Protein AF-A0A8T6ER87-F1 (afdb_monomer_lite)

Foldseek 3Di:
DVFVVCQVVLHEAEDQPCVVVVVVLVVCVVVVHDTHAYEYEPCVQLVVPVPDPVSVVQVVVQVVVVVVVPDDGDHYHYTHGDD

Secondary structure (DSSP, 8-state):
-HHHHHHHTTPPEEES-HHHHHHHHHHHHHTT-----EEEE-HHHHHTT-SSTHHHHHHHHHHHHHHHHT----SEEEE----

pLDDT: mean 82.22, std 12.87, range [46.97, 94.0]

Structure (mmCIF, N/CA/C/O backbone):
data_AF-A0A8T6ER87-F1
#
_entry.id   AF-A0A8T6ER87-F1
#
loop_
_atom_site.group_PDB
_atom_site.id
_atom_site.type_symbol
_atom_site.label_atom_id
_atom_site.label_alt_id
_atom_site.label_comp_id
_atom_site.label_asym_id
_atom_site.label_entity_id
_atom_site.label_seq_id
_atom_site.pdbx_PDB_ins_code
_atom_site.Cartn_x
_atom_site.Cartn_y
_atom_site.Cartn_z
_atom_site.occupancy
_atom_site.B_iso_or_equiv
_atom_site.auth_seq_id
_atom_site.auth_comp_id
_atom_site.auth_asym_id
_atom_site.auth_atom_id
_atom_site.pdbx_PDB_model_num
ATOM 1 N N . MET A 1 1 ? -16.974 -2.066 -3.632 1.00 79.88 1 MET A 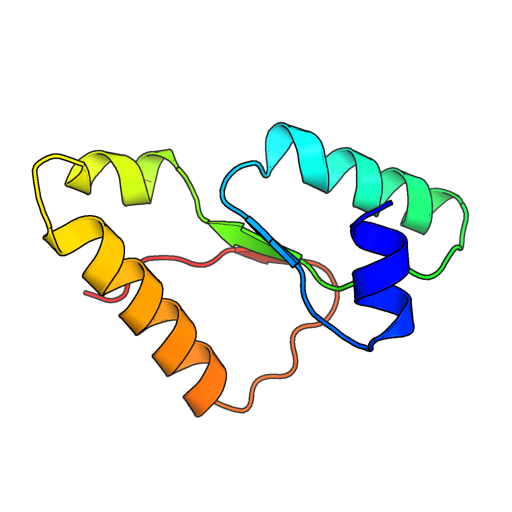N 1
ATOM 2 C CA . MET A 1 1 ? -15.800 -1.279 -4.076 1.00 79.88 1 MET A CA 1
ATOM 3 C C . MET A 1 1 ? -14.555 -1.906 -3.473 1.00 79.88 1 MET A C 1
ATOM 5 O O . MET A 1 1 ? -14.630 -2.308 -2.318 1.00 79.88 1 MET A O 1
ATOM 9 N N . ILE A 1 2 ? -13.453 -2.017 -4.222 1.00 86.75 2 ILE A N 1
ATOM 10 C CA . ILE A 1 2 ? -12.252 -2.752 -3.780 1.00 86.75 2 ILE A CA 1
ATOM 11 C C . ILE A 1 2 ? -11.654 -2.197 -2.479 1.00 86.75 2 ILE A C 1
ATOM 13 O O . ILE A 1 2 ? -11.316 -2.974 -1.597 1.00 86.75 2 ILE A O 1
ATOM 17 N N . LEU A 1 3 ? -11.649 -0.870 -2.304 1.00 89.12 3 LEU A N 1
ATOM 18 C CA . LEU A 1 3 ? -11.124 -0.235 -1.090 1.00 89.12 3 LEU A CA 1
ATOM 19 C C . LEU A 1 3 ? -11.938 -0.584 0.156 1.00 89.12 3 LEU A C 1
ATOM 21 O O . LEU A 1 3 ? -11.374 -0.860 1.204 1.00 89.12 3 LEU A O 1
ATOM 25 N N . ALA A 1 4 ? -13.267 -0.622 0.029 1.00 88.69 4 ALA A N 1
ATOM 26 C CA . ALA A 1 4 ? -14.145 -0.984 1.137 1.00 88.69 4 ALA A CA 1
ATOM 27 C C . ALA A 1 4 ? -13.979 -2.458 1.539 1.00 88.69 4 ALA A C 1
ATOM 29 O O . ALA A 1 4 ? -14.020 -2.772 2.722 1.00 88.69 4 ALA A O 1
ATOM 30 N N . ALA A 1 5 ? -13.770 -3.351 0.564 1.00 91.50 5 ALA A N 1
ATOM 31 C CA . ALA A 1 5 ? -13.498 -4.761 0.838 1.00 91.50 5 ALA A CA 1
ATOM 32 C C . ALA A 1 5 ? -12.133 -4.941 1.516 1.00 91.50 5 ALA A C 1
ATOM 34 O O . ALA A 1 5 ? -12.052 -5.584 2.556 1.00 91.50 5 ALA A O 1
ATOM 35 N N . ALA A 1 6 ? -11.086 -4.304 0.981 1.00 92.81 6 ALA A N 1
ATOM 36 C CA . ALA A 1 6 ? -9.754 -4.332 1.575 1.00 92.81 6 ALA A CA 1
ATOM 37 C C . ALA A 1 6 ? -9.770 -3.789 3.012 1.00 92.81 6 ALA A C 1
ATOM 39 O O . ALA A 1 6 ? -9.275 -4.449 3.920 1.00 92.81 6 ALA A O 1
ATOM 40 N N . GLN A 1 7 ? -10.444 -2.659 3.244 1.00 92.62 7 GLN A N 1
ATOM 41 C CA . GLN A 1 7 ? -10.603 -2.093 4.581 1.00 92.62 7 GLN A CA 1
ATOM 42 C C . GLN A 1 7 ? -11.346 -3.035 5.535 1.00 92.62 7 GLN A C 1
ATOM 44 O O . GLN A 1 7 ? -10.917 -3.217 6.672 1.00 92.62 7 GLN A O 1
ATOM 49 N N . ALA A 1 8 ? -12.460 -3.629 5.096 1.00 91.69 8 ALA A N 1
ATOM 50 C CA . ALA A 1 8 ? -13.255 -4.535 5.925 1.00 91.69 8 ALA A CA 1
ATOM 51 C C . ALA A 1 8 ? -12.492 -5.814 6.306 1.00 91.69 8 ALA A C 1
ATOM 53 O O . ALA A 1 8 ? -12.735 -6.383 7.367 1.00 91.69 8 ALA A O 1
ATOM 54 N N . GLU A 1 9 ? -11.567 -6.253 5.454 1.00 94.00 9 GLU A N 1
ATOM 55 C CA . GLU A 1 9 ? -10.742 -7.444 5.664 1.00 94.00 9 GLU A CA 1
ATOM 56 C C . GLU A 1 9 ? -9.390 -7.136 6.331 1.00 94.00 9 GLU A C 1
ATOM 58 O O . GLU A 1 9 ? -8.599 -8.055 6.534 1.00 94.00 9 GLU A O 1
ATOM 63 N N . GLY A 1 10 ? -9.103 -5.868 6.659 1.00 90.75 10 GLY A N 1
ATOM 64 C CA . GLY A 1 10 ? -7.805 -5.457 7.207 1.00 90.75 10 GLY A CA 1
ATOM 65 C C . GLY A 1 10 ? -6.645 -5.702 6.237 1.00 90.75 10 GLY A C 1
ATOM 66 O O . GLY A 1 10 ? -5.548 -6.060 6.655 1.00 90.75 10 GLY A O 1
ATOM 67 N N . ARG A 1 11 ? -6.901 -5.581 4.930 1.00 92.38 11 ARG A N 1
ATOM 68 C CA . ARG A 1 11 ? -5.939 -5.838 3.855 1.00 92.38 11 ARG A CA 1
ATOM 69 C C . ARG A 1 11 ? -5.404 -4.546 3.253 1.00 92.38 11 ARG A C 1
ATOM 71 O O . ARG A 1 11 ? -6.106 -3.543 3.149 1.00 92.38 11 ARG A O 1
ATOM 78 N N . VAL A 1 12 ? -4.168 -4.636 2.775 1.00 92.19 12 VAL A N 1
ATOM 79 C CA . VAL A 1 12 ? -3.479 -3.587 2.019 1.00 92.19 12 VAL A CA 1
ATOM 80 C C . VAL A 1 12 ? -3.799 -3.729 0.530 1.00 92.19 12 VAL A C 1
ATOM 82 O O . VAL A 1 12 ? -3.922 -4.842 0.013 1.00 92.19 12 VAL A O 1
ATOM 85 N N . VAL A 1 13 ? -3.921 -2.604 -0.174 1.00 91.56 13 VAL A N 1
ATOM 86 C CA . VAL A 1 13 ? -4.068 -2.579 -1.634 1.00 91.56 13 VAL A CA 1
ATOM 87 C C . VAL A 1 13 ? -2.704 -2.349 -2.273 1.00 91.56 13 VAL A C 1
ATOM 89 O O . VAL A 1 13 ? -2.111 -1.28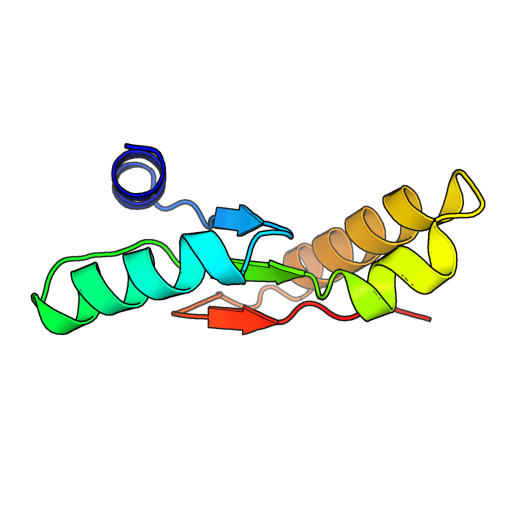9 -2.099 1.00 91.56 13 VAL A O 1
ATOM 92 N N . VAL A 1 14 ? -2.228 -3.324 -3.048 1.00 90.06 14 VAL A N 1
ATOM 93 C CA . VAL A 1 14 ? -1.010 -3.200 -3.864 1.00 90.06 14 VAL A CA 1
ATOM 94 C C . VAL A 1 14 ? -1.409 -2.899 -5.305 1.00 90.06 14 VAL A C 1
ATOM 96 O O . VAL A 1 14 ? -2.218 -3.635 -5.871 1.00 90.06 14 VAL A O 1
ATOM 99 N N . THR A 1 15 ? -0.877 -1.833 -5.906 1.00 86.50 15 THR A N 1
ATOM 100 C CA . THR A 1 15 ? -1.218 -1.463 -7.290 1.00 86.50 15 THR A CA 1
ATOM 101 C C . THR A 1 15 ? -0.118 -0.667 -8.000 1.00 86.50 15 THR A C 1
ATOM 103 O O . THR A 1 15 ? 0.651 0.062 -7.374 1.00 86.50 15 THR A O 1
ATOM 106 N N . GLU A 1 16 ? -0.054 -0.797 -9.325 1.00 84.06 16 GLU A N 1
ATOM 107 C CA . GLU A 1 16 ? 0.725 0.076 -10.223 1.00 84.06 16 GLU A CA 1
ATOM 108 C C . GLU A 1 16 ? -0.061 1.334 -10.637 1.00 84.06 16 GLU A C 1
ATOM 110 O O . GLU A 1 16 ? 0.516 2.364 -10.981 1.00 84.06 16 GLU A O 1
ATOM 115 N N . ASP A 1 17 ? -1.389 1.318 -10.494 1.00 85.44 17 ASP A N 1
ATOM 116 C CA . ASP A 1 17 ? -2.282 2.397 -10.927 1.00 85.44 17 ASP A CA 1
ATOM 117 C C . ASP A 1 17 ? -2.423 3.514 -9.876 1.00 85.44 17 ASP A C 1
ATOM 119 O O . ASP A 1 17 ? -3.526 3.935 -9.508 1.00 85.44 17 ASP A O 1
ATOM 123 N N . ALA A 1 18 ? -1.300 4.039 -9.375 1.00 87.56 18 ALA A N 1
ATOM 124 C CA . ALA A 1 18 ? -1.298 5.067 -8.329 1.00 87.56 18 ALA A CA 1
ATOM 125 C C . ALA A 1 18 ? -2.125 6.311 -8.710 1.00 87.56 18 ALA A C 1
ATOM 127 O O . ALA A 1 18 ? -2.801 6.895 -7.863 1.00 87.56 18 ALA A O 1
ATOM 128 N N . LYS A 1 19 ? -2.131 6.685 -9.997 1.00 88.19 19 LYS A N 1
ATOM 129 C CA . LYS A 1 19 ? -2.904 7.822 -10.530 1.00 88.19 19 LYS A CA 1
ATOM 130 C C . LYS A 1 19 ? -4.415 7.701 -10.287 1.00 88.19 19 LYS A C 1
ATOM 132 O O . LYS A 1 19 ? -5.067 8.719 -10.073 1.00 88.19 19 LYS A O 1
ATOM 137 N N . ASP A 1 20 ? -4.945 6.479 -10.296 1.00 89.06 20 ASP A N 1
ATOM 138 C CA . ASP A 1 20 ? -6.382 6.217 -10.208 1.00 89.06 20 ASP A CA 1
ATOM 139 C C . ASP A 1 20 ? -6.780 5.886 -8.766 1.00 89.06 20 ASP A C 1
ATOM 141 O O . ASP A 1 20 ? -7.850 6.281 -8.305 1.00 89.06 20 ASP A O 1
ATOM 145 N N . PHE A 1 21 ? -5.899 5.215 -8.017 1.00 91.00 21 PHE A N 1
ATOM 146 C CA . PHE A 1 21 ? -6.187 4.758 -6.656 1.00 91.00 21 PHE A CA 1
ATOM 147 C C . PHE A 1 21 ? -5.872 5.792 -5.573 1.00 91.00 21 PHE A C 1
ATOM 149 O O . PHE A 1 21 ? -6.620 5.901 -4.598 1.00 91.00 21 PHE A O 1
ATOM 156 N N . ARG A 1 22 ? -4.816 6.593 -5.738 1.00 91.38 22 ARG A N 1
ATOM 157 C CA . ARG A 1 22 ? -4.427 7.599 -4.742 1.00 91.38 22 ARG A CA 1
ATOM 158 C C . ARG A 1 22 ? -5.506 8.667 -4.510 1.00 91.38 22 ARG A C 1
ATOM 160 O O . ARG A 1 22 ? -5.798 8.954 -3.349 1.00 91.38 22 ARG A O 1
ATOM 167 N N . PRO A 1 23 ? -6.185 9.213 -5.544 1.00 93.38 23 PRO A N 1
ATOM 168 C CA . PRO A 1 23 ? -7.292 10.144 -5.327 1.00 93.38 23 PRO A CA 1
ATOM 169 C C . PRO A 1 23 ? -8.452 9.538 -4.531 1.00 93.38 23 PRO A C 1
ATOM 171 O O . PRO A 1 23 ? -9.105 10.251 -3.774 1.00 93.38 23 PRO A O 1
ATOM 174 N N . LEU A 1 24 ? -8.699 8.230 -4.669 1.00 90.94 24 LEU A N 1
ATOM 175 C CA . LEU A 1 24 ? -9.752 7.546 -3.919 1.00 90.94 24 LEU A CA 1
ATOM 176 C C . LEU A 1 24 ? -9.407 7.465 -2.426 1.00 90.94 24 LEU A C 1
ATOM 178 O O . LEU A 1 24 ? -10.255 7.785 -1.598 1.00 90.94 24 LEU A O 1
ATOM 182 N N . GLY A 1 25 ? -8.163 7.116 -2.080 1.00 89.25 25 GLY A N 1
ATOM 183 C CA . GLY A 1 25 ? -7.688 7.141 -0.691 1.00 89.25 25 GLY A CA 1
ATOM 184 C C . GLY A 1 25 ? -7.777 8.538 -0.071 1.00 89.25 25 GLY A C 1
ATOM 185 O O . GLY A 1 25 ? -8.331 8.711 1.014 1.00 89.25 25 GLY A O 1
ATOM 186 N N . LEU A 1 26 ? -7.336 9.561 -0.810 1.00 90.88 26 LEU A N 1
ATOM 187 C CA . LEU A 1 26 ? -7.427 10.960 -0.378 1.00 90.88 26 LEU A CA 1
ATOM 188 C C . LEU A 1 26 ? -8.873 11.428 -0.175 1.00 90.88 26 LEU A C 1
ATOM 190 O O . LEU A 1 26 ? -9.139 12.202 0.747 1.00 90.88 26 LEU A O 1
ATOM 194 N N . ALA A 1 27 ? -9.807 10.974 -1.012 1.00 92.00 27 ALA A N 1
ATOM 195 C CA . ALA A 1 27 ? -11.222 11.303 -0.882 1.00 92.00 27 ALA A CA 1
ATOM 196 C C . ALA A 1 27 ? -11.841 10.686 0.383 1.00 92.00 27 ALA A C 1
ATOM 198 O O . ALA A 1 27 ? -12.591 11.364 1.087 1.00 92.00 27 ALA A O 1
ATOM 199 N N . GLU A 1 28 ? -11.506 9.433 0.700 1.00 90.19 28 GLU A N 1
ATOM 200 C CA . GLU A 1 28 ? -11.938 8.774 1.940 1.00 90.19 28 GLU A CA 1
ATOM 201 C C . GLU A 1 28 ? -11.336 9.460 3.175 1.00 90.19 28 GLU A C 1
ATOM 203 O O . GLU A 1 28 ? -12.071 9.821 4.098 1.00 90.19 28 GLU A O 1
ATOM 208 N N . MET A 1 29 ? -10.030 9.749 3.145 1.00 88.81 29 MET A N 1
ATOM 209 C CA . MET A 1 29 ? -9.324 10.460 4.215 1.00 88.81 29 MET A CA 1
ATOM 210 C C . MET A 1 29 ? -9.924 11.847 4.471 1.00 88.81 29 MET A C 1
ATOM 212 O O . MET A 1 29 ? -10.210 12.205 5.612 1.00 88.81 29 MET A O 1
ATOM 216 N N . SER A 1 30 ? -10.168 12.620 3.409 1.00 91.75 30 SER A N 1
ATOM 217 C CA . SER A 1 30 ? -10.753 13.967 3.504 1.00 91.75 30 SER A CA 1
ATOM 218 C C . SER A 1 30 ? -12.180 13.951 4.053 1.00 91.75 30 SER A C 1
ATOM 220 O O . SER A 1 30 ? -12.638 14.938 4.624 1.00 91.75 30 SER A O 1
ATOM 222 N N . ALA A 1 31 ? -12.888 12.831 3.901 1.00 91.81 31 ALA A N 1
ATOM 223 C CA . ALA A 1 31 ? -14.213 12.626 4.466 1.00 91.81 31 ALA A CA 1
ATOM 224 C C . ALA A 1 31 ? -14.196 12.014 5.881 1.00 91.81 31 ALA A C 1
ATOM 226 O O . ALA A 1 31 ? -15.264 11.709 6.414 1.00 91.81 31 ALA A O 1
ATOM 227 N N . GLY A 1 32 ? -13.016 11.803 6.479 1.00 91.00 32 GLY A N 1
ATOM 228 C CA . GLY A 1 32 ? -12.861 11.165 7.788 1.00 91.00 32 GLY A CA 1
ATOM 229 C C . GLY A 1 32 ? -13.300 9.699 7.814 1.00 91.00 32 GLY A C 1
ATOM 230 O O . GLY A 1 32 ? -13.667 9.190 8.874 1.00 91.00 32 GLY A O 1
ATOM 231 N N . ARG A 1 33 ? -13.323 9.028 6.656 1.00 89.56 33 ARG A N 1
ATOM 232 C CA . ARG A 1 33 ? -13.714 7.621 6.546 1.00 89.56 33 ARG A CA 1
ATOM 233 C C . ARG A 1 33 ? -12.483 6.711 6.605 1.00 89.56 33 ARG A C 1
ATOM 235 O O . ARG A 1 33 ? -11.424 7.095 6.108 1.00 89.56 33 ARG A O 1
ATOM 242 N N . PRO A 1 34 ? -12.604 5.507 7.195 1.00 86.88 34 PRO A N 1
ATOM 243 C CA . PRO A 1 34 ? -11.539 4.512 7.153 1.00 86.88 34 PRO A CA 1
ATOM 244 C C . PRO A 1 34 ? -11.223 4.115 5.710 1.00 86.88 34 PRO A C 1
ATOM 246 O O . PRO A 1 34 ? -12.137 3.914 4.908 1.00 86.88 34 PRO A O 1
ATOM 249 N N . TYR A 1 35 ? -9.942 3.954 5.400 1.00 90.62 35 TYR A N 1
ATOM 250 C CA . TYR A 1 35 ? -9.462 3.532 4.089 1.00 90.62 35 TYR A CA 1
ATOM 251 C C . TYR A 1 35 ? -8.262 2.593 4.255 1.00 90.62 35 TYR A C 1
ATOM 253 O O . TYR A 1 35 ? -7.518 2.743 5.229 1.00 90.62 35 TYR A O 1
ATOM 261 N N . PRO A 1 36 ? -8.086 1.618 3.344 1.00 93.50 36 PRO A N 1
ATOM 262 C CA . PRO A 1 36 ? -7.010 0.647 3.470 1.00 93.50 36 PRO A CA 1
ATOM 263 C C . PRO A 1 36 ? -5.666 1.325 3.224 1.00 93.50 36 PRO A C 1
ATOM 265 O O . PRO A 1 36 ? -5.587 2.306 2.482 1.00 93.50 36 PRO A O 1
ATOM 268 N N . ALA A 1 37 ? -4.598 0.758 3.776 1.00 93.75 37 ALA A N 1
ATOM 269 C CA . ALA A 1 37 ? -3.261 1.162 3.376 1.00 93.75 37 ALA A CA 1
ATOM 270 C C . ALA A 1 37 ? -3.006 0.821 1.896 1.00 93.75 37 ALA A C 1
ATOM 272 O O . ALA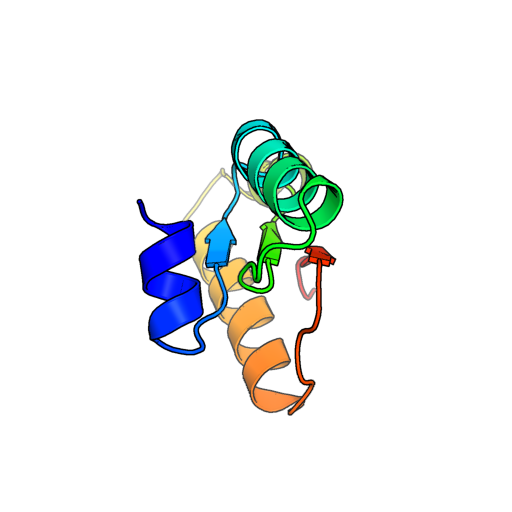 A 1 37 ? -3.572 -0.134 1.344 1.00 93.75 37 ALA A O 1
ATOM 273 N N . PHE A 1 38 ? -2.130 1.598 1.267 1.00 93.19 38 PHE A N 1
ATOM 274 C CA . PHE A 1 38 ? -1.738 1.457 -0.127 1.00 93.19 38 PHE A CA 1
ATOM 275 C C . PHE A 1 38 ? -0.249 1.175 -0.250 1.00 93.19 38 PHE A C 1
ATOM 277 O O . PHE A 1 38 ? 0.575 1.865 0.344 1.00 93.19 38 PHE A O 1
ATOM 284 N N . ILE A 1 39 ? 0.087 0.210 -1.100 1.00 92.50 39 ILE A N 1
ATOM 285 C CA . ILE A 1 39 ? 1.435 0.021 -1.622 1.00 92.50 39 ILE A CA 1
ATOM 286 C C . ILE A 1 39 ? 1.383 0.343 -3.110 1.00 92.50 39 ILE A C 1
ATOM 288 O O . ILE A 1 39 ? 0.785 -0.389 -3.904 1.00 92.50 39 ILE A O 1
ATOM 292 N N . PHE A 1 40 ? 2.002 1.452 -3.484 1.00 90.25 40 PHE A N 1
ATOM 293 C CA . PHE A 1 40 ? 2.148 1.852 -4.872 1.00 90.25 40 PHE A CA 1
ATOM 294 C C . PHE A 1 40 ? 3.452 1.319 -5.439 1.00 90.25 40 PHE A C 1
ATOM 296 O O . PHE A 1 40 ? 4.491 1.336 -4.782 1.00 90.25 40 PHE A O 1
ATOM 303 N N . THR A 1 41 ? 3.398 0.876 -6.684 1.00 83.62 41 THR A N 1
ATOM 304 C CA . THR A 1 4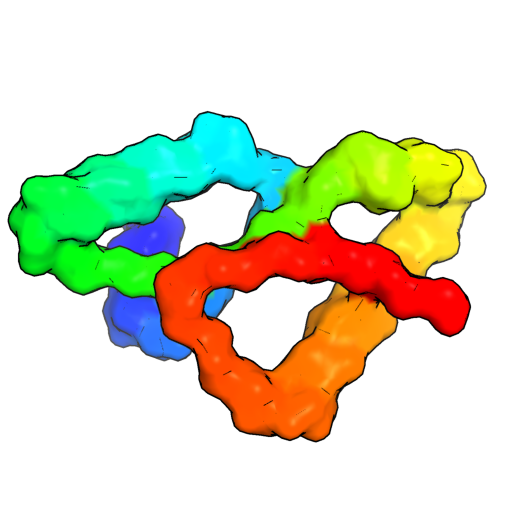1 ? 4.580 0.524 -7.469 1.00 83.62 41 THR A CA 1
ATOM 305 C C . THR A 1 41 ? 4.760 1.591 -8.548 1.00 83.62 41 THR A C 1
ATOM 307 O O . THR A 1 41 ? 3.797 1.989 -9.198 1.00 83.62 41 THR A O 1
ATOM 310 N N . ASP A 1 42 ? 5.972 2.126 -8.693 1.00 72.94 42 ASP A N 1
ATOM 311 C CA . ASP A 1 42 ? 6.288 3.114 -9.731 1.00 72.94 42 ASP A CA 1
ATOM 312 C C . ASP A 1 42 ? 6.440 2.441 -11.101 1.00 72.94 42 ASP A C 1
ATOM 314 O O . ASP A 1 42 ? 7.490 1.858 -11.397 1.00 72.94 42 ASP A O 1
ATOM 318 N N . ASP A 1 43 ? 5.408 2.562 -11.939 1.00 66.00 43 ASP A N 1
ATOM 319 C CA . ASP A 1 43 ? 5.404 2.035 -13.301 1.00 66.00 43 ASP A CA 1
ATOM 320 C C . ASP A 1 43 ? 6.712 2.419 -14.030 1.00 66.00 43 ASP A C 1
ATOM 322 O O . ASP A 1 43 ? 7.391 1.530 -14.506 1.00 66.00 43 ASP A O 1
ATOM 326 N N . GLU A 1 44 ? 7.228 3.655 -14.016 1.00 63.19 44 GLU A N 1
ATOM 327 C CA . GLU A 1 44 ? 8.461 4.003 -14.759 1.00 63.19 44 GLU A CA 1
ATOM 328 C C . GLU A 1 44 ? 9.707 3.201 -14.345 1.00 63.19 44 GLU A C 1
ATOM 330 O O . GLU A 1 44 ? 10.501 2.781 -15.203 1.00 63.19 44 GLU A O 1
ATOM 335 N N . THR A 1 45 ? 9.871 2.935 -13.051 1.00 62.41 45 THR A N 1
ATOM 336 C CA . THR A 1 45 ? 11.004 2.154 -12.539 1.00 62.41 45 THR A CA 1
ATOM 337 C C . THR A 1 45 ? 10.829 0.653 -12.811 1.00 62.41 45 THR A C 1
ATOM 339 O O . THR A 1 45 ? 11.798 -0.033 -13.155 1.00 62.41 45 THR A O 1
ATOM 342 N N . TRP A 1 46 ? 9.595 0.142 -12.765 1.00 63.09 46 TRP A N 1
ATOM 343 C CA . TRP A 1 46 ? 9.257 -1.253 -13.083 1.00 63.09 46 TRP A CA 1
ATOM 344 C C . TRP A 1 46 ? 9.190 -1.521 -14.611 1.00 63.09 46 TRP A C 1
ATOM 346 O O . TRP A 1 46 ? 9.532 -2.612 -15.089 1.00 63.09 46 TRP A O 1
ATOM 356 N N . LEU A 1 47 ? 8.864 -0.497 -15.406 1.00 54.72 47 LEU A N 1
ATOM 357 C CA . LEU A 1 47 ? 8.755 -0.469 -16.872 1.00 54.72 47 LEU A CA 1
ATOM 358 C C . LEU A 1 47 ? 10.104 -0.497 -17.572 1.00 54.72 47 LEU A C 1
ATOM 360 O O . LEU A 1 47 ? 10.223 -1.122 -18.625 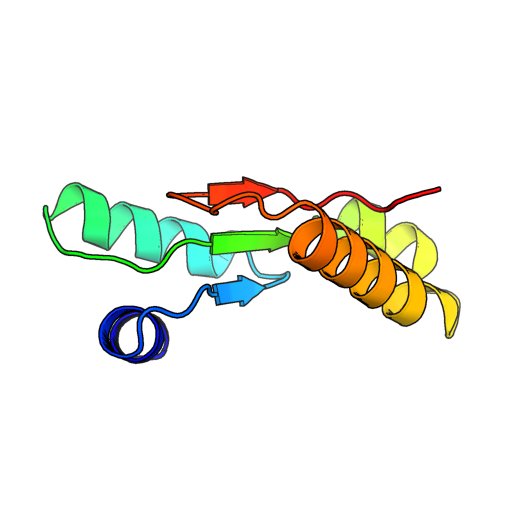1.00 54.72 47 LEU A O 1
ATOM 364 N N . ARG A 1 48 ? 11.151 0.121 -17.009 1.00 54.50 48 ARG A N 1
ATOM 365 C CA . ARG A 1 48 ? 12.515 -0.000 -17.565 1.00 54.50 48 ARG A CA 1
ATOM 366 C C . ARG A 1 48 ? 13.000 -1.452 -17.625 1.00 54.50 48 ARG A C 1
ATOM 368 O O . ARG A 1 48 ? 13.924 -1.760 -18.373 1.00 54.50 48 ARG A O 1
ATOM 375 N N . THR A 1 49 ? 12.332 -2.355 -16.910 1.00 52.41 49 THR A N 1
ATOM 376 C CA . THR A 1 49 ? 12.548 -3.803 -16.956 1.00 52.41 49 THR A CA 1
ATOM 377 C C . THR A 1 49 ? 11.504 -4.603 -17.749 1.00 52.41 49 THR A C 1
ATOM 379 O O . THR A 1 49 ? 11.614 -5.830 -17.780 1.00 52.41 49 THR A O 1
ATOM 382 N N . ARG A 1 50 ? 10.538 -3.970 -18.449 1.00 49.47 50 ARG A N 1
ATOM 383 C CA . ARG A 1 50 ? 9.465 -4.659 -19.217 1.00 49.47 50 ARG A CA 1
ATOM 384 C C . ARG A 1 50 ? 9.970 -5.566 -20.345 1.00 49.47 50 ARG A C 1
ATOM 386 O O . ARG A 1 50 ? 9.205 -6.384 -20.852 1.00 49.47 50 ARG A O 1
ATOM 393 N N . SER A 1 51 ? 11.244 -5.496 -20.724 1.00 46.97 51 SER A N 1
ATOM 394 C CA . SER A 1 51 ? 11.870 -6.496 -21.592 1.00 46.97 51 SER A CA 1
ATOM 395 C C . SER A 1 51 ? 12.234 -7.768 -20.805 1.00 46.97 51 SER A C 1
ATOM 397 O O . SER A 1 51 ? 13.408 -8.066 -20.588 1.00 46.97 51 SER A O 1
ATOM 399 N N . GLY A 1 52 ? 11.222 -8.532 -20.379 1.00 53.06 52 GLY A N 1
ATOM 400 C CA . GLY A 1 52 ? 11.366 -9.941 -19.994 1.00 53.06 52 GLY A CA 1
ATOM 401 C C . GLY A 1 52 ? 10.849 -10.332 -18.606 1.00 53.06 52 GLY A C 1
ATOM 402 O O . GLY A 1 52 ? 10.541 -9.497 -17.760 1.00 53.06 52 GLY A O 1
ATOM 403 N N . ALA A 1 53 ? 10.823 -11.648 -18.362 1.00 54.38 53 ALA A N 1
ATOM 404 C CA . ALA A 1 53 ? 10.358 -12.332 -17.144 1.00 54.38 53 ALA A CA 1
ATOM 405 C C . ALA A 1 53 ? 10.978 -11.849 -15.807 1.00 54.38 53 ALA A C 1
ATOM 407 O O . ALA A 1 53 ? 10.578 -12.308 -14.741 1.00 54.38 53 ALA A O 1
ATOM 408 N N . ARG A 1 54 ? 11.941 -10.917 -15.841 1.00 57.56 54 ARG A N 1
ATOM 409 C CA . ARG A 1 54 ? 12.591 -10.322 -14.664 1.00 57.56 54 ARG A CA 1
ATOM 410 C C . ARG A 1 54 ? 11.742 -9.277 -13.935 1.00 57.56 54 ARG A C 1
ATOM 412 O O . ARG A 1 54 ? 11.930 -9.131 -12.732 1.00 57.56 54 ARG A O 1
ATOM 419 N N . ALA A 1 55 ? 10.829 -8.574 -14.612 1.00 58.72 55 ALA A N 1
ATOM 420 C CA . ALA A 1 55 ? 10.028 -7.522 -13.972 1.00 58.72 55 ALA A CA 1
ATOM 421 C C . ALA A 1 55 ? 9.096 -8.083 -12.879 1.00 58.72 55 ALA A C 1
ATOM 423 O O . ALA A 1 55 ? 9.096 -7.585 -11.757 1.00 58.72 55 ALA A O 1
ATOM 424 N N . GLY A 1 56 ? 8.392 -9.187 -13.167 1.00 63.69 56 GLY A N 1
ATOM 425 C CA . GLY A 1 56 ? 7.560 -9.875 -12.170 1.00 63.69 56 GLY A CA 1
ATOM 426 C C . GLY A 1 56 ? 8.373 -10.431 -10.996 1.00 63.69 56 GLY A C 1
ATOM 427 O O . GLY A 1 56 ? 7.931 -10.349 -9.856 1.00 63.69 56 GLY A O 1
ATOM 428 N N . GLY A 1 57 ? 9.592 -10.923 -11.256 1.00 70.81 57 GLY A N 1
ATOM 429 C CA . GLY A 1 57 ? 10.494 -11.408 -10.208 1.00 70.81 57 GLY A CA 1
ATOM 430 C C . GLY A 1 57 ? 10.862 -10.319 -9.203 1.00 70.81 57 GLY A C 1
ATOM 431 O O . GLY A 1 57 ? 10.756 -10.541 -8.007 1.00 70.81 57 GLY A O 1
ATOM 432 N N . ARG A 1 58 ? 11.211 -9.119 -9.676 1.00 74.06 58 ARG A N 1
ATOM 433 C CA . ARG A 1 58 ? 11.596 -8.010 -8.794 1.00 74.06 58 ARG A CA 1
ATOM 434 C C . ARG A 1 58 ? 10.436 -7.518 -7.919 1.00 74.06 58 ARG A C 1
ATOM 436 O O . ARG A 1 58 ? 10.679 -7.169 -6.770 1.00 74.06 58 ARG A O 1
ATOM 443 N N . LEU A 1 59 ? 9.198 -7.499 -8.432 1.00 78.00 59 LEU A N 1
ATOM 444 C CA . LEU A 1 59 ? 8.034 -7.073 -7.642 1.00 78.00 59 LEU A CA 1
ATOM 445 C C . LEU A 1 59 ? 7.758 -8.085 -6.536 1.00 78.00 59 LEU A C 1
ATOM 447 O O . LEU A 1 59 ? 7.586 -7.709 -5.381 1.00 78.00 59 LEU A O 1
ATOM 451 N N . VAL A 1 60 ? 7.781 -9.373 -6.887 1.00 81.00 60 VAL A N 1
ATOM 452 C CA . VAL A 1 60 ? 7.655 -10.457 -5.912 1.00 81.00 60 VAL A CA 1
ATOM 453 C C . VAL A 1 60 ? 8.768 -10.368 -4.869 1.00 81.00 60 VAL A C 1
ATOM 455 O O . VAL A 1 60 ? 8.470 -10.457 -3.689 1.00 81.00 60 VAL A O 1
ATOM 458 N N . THR A 1 61 ? 10.020 -10.119 -5.267 1.00 83.75 61 THR A N 1
ATOM 459 C CA . THR A 1 61 ? 11.143 -9.945 -4.331 1.00 83.75 61 THR A CA 1
ATOM 460 C C . THR A 1 61 ? 10.965 -8.734 -3.414 1.00 83.75 61 THR A C 1
ATOM 462 O O . THR A 1 61 ? 11.225 -8.838 -2.221 1.00 83.75 61 THR A O 1
ATOM 465 N N . ALA A 1 62 ? 10.506 -7.594 -3.935 1.00 85.12 62 ALA A N 1
ATOM 466 C CA . ALA A 1 62 ? 10.280 -6.402 -3.122 1.00 85.12 62 ALA A CA 1
ATOM 467 C C . ALA A 1 62 ? 9.125 -6.593 -2.123 1.00 85.12 62 ALA A C 1
ATOM 469 O O . ALA A 1 62 ? 9.234 -6.180 -0.971 1.00 85.12 62 ALA A O 1
ATOM 470 N N . LEU A 1 63 ? 8.049 -7.270 -2.535 1.00 86.50 63 LEU A N 1
ATOM 471 C CA . LEU A 1 63 ? 6.948 -7.631 -1.641 1.00 86.50 63 LEU A CA 1
ATOM 472 C C . LEU A 1 63 ? 7.374 -8.671 -0.599 1.00 86.50 63 LEU A C 1
ATOM 474 O O . LEU A 1 63 ? 7.019 -8.533 0.563 1.00 86.50 63 LEU A O 1
ATOM 478 N N . ASP A 1 64 ? 8.152 -9.680 -0.987 1.00 88.31 64 ASP A N 1
ATOM 479 C CA . ASP A 1 64 ? 8.684 -10.697 -0.072 1.00 88.31 64 ASP A CA 1
ATOM 480 C C . ASP A 1 64 ? 9.594 -10.075 0.995 1.00 88.31 64 ASP A C 1
ATOM 482 O O . ASP A 1 64 ? 9.465 -10.371 2.182 1.00 88.31 64 ASP A O 1
ATOM 486 N N . ALA A 1 65 ? 10.455 -9.135 0.597 1.00 88.25 65 ALA A N 1
ATOM 487 C CA . ALA A 1 65 ? 11.298 -8.392 1.525 1.00 88.25 65 ALA A CA 1
ATOM 488 C C . ALA A 1 65 ? 10.480 -7.531 2.498 1.00 88.25 65 ALA A C 1
ATOM 490 O O . ALA A 1 65 ? 10.777 -7.528 3.692 1.00 88.25 65 ALA A O 1
ATOM 491 N N . LEU A 1 66 ? 9.440 -6.844 2.013 1.00 89.38 66 LEU A N 1
ATOM 492 C CA . LEU A 1 66 ? 8.527 -6.072 2.861 1.00 89.38 66 LEU A CA 1
ATOM 493 C C . LEU A 1 66 ? 7.767 -6.975 3.843 1.00 89.38 66 LEU A C 1
ATOM 495 O O . LEU A 1 66 ? 7.671 -6.672 5.024 1.00 89.38 66 LEU A O 1
ATOM 499 N N . LEU A 1 67 ? 7.264 -8.120 3.382 1.00 88.81 67 LEU A N 1
ATOM 500 C CA . LEU A 1 67 ? 6.590 -9.086 4.253 1.00 88.81 67 LEU A CA 1
ATOM 501 C C . LEU A 1 67 ? 7.544 -9.669 5.303 1.00 88.81 67 LEU A C 1
ATOM 503 O O . LEU A 1 67 ? 7.140 -9.930 6.434 1.00 88.81 67 LEU A O 1
ATOM 507 N N . THR A 1 68 ? 8.813 -9.858 4.942 1.00 91.81 68 THR A N 1
ATOM 508 C CA . THR A 1 68 ? 9.841 -10.406 5.834 1.00 91.81 68 THR A CA 1
ATOM 509 C C . THR A 1 68 ? 10.370 -9.371 6.832 1.00 91.81 68 THR A C 1
ATOM 511 O O . THR A 1 68 ? 10.834 -9.756 7.905 1.00 91.81 68 THR A O 1
ATOM 514 N N . SER A 1 69 ? 10.298 -8.069 6.528 1.00 89.19 69 SER A N 1
ATOM 515 C CA . SER A 1 69 ? 10.768 -7.013 7.438 1.00 89.19 69 SER A CA 1
ATOM 516 C C . SER A 1 69 ? 9.902 -6.879 8.694 1.00 89.19 69 SER A C 1
ATOM 518 O O . SER A 1 69 ? 10.388 -6.394 9.716 1.00 89.19 69 SER A O 1
ATOM 520 N N . GLY A 1 70 ? 8.642 -7.327 8.633 1.00 84.44 70 GLY A N 1
ATOM 521 C CA . GLY A 1 70 ? 7.668 -7.154 9.711 1.00 84.44 70 GLY A CA 1
ATOM 522 C C . GLY A 1 70 ? 7.216 -5.703 9.886 1.00 84.44 70 GLY A C 1
ATOM 523 O O . GLY A 1 70 ? 6.719 -5.348 10.951 1.00 84.44 70 GLY A O 1
ATOM 524 N N . GLU A 1 71 ? 7.429 -4.860 8.874 1.00 86.25 71 GLU A N 1
ATOM 525 C CA . GLU A 1 71 ? 6.972 -3.475 8.865 1.00 86.25 71 GLU A CA 1
ATOM 526 C C . GLU A 1 71 ? 5.457 -3.415 8.641 1.00 86.25 71 GLU A C 1
ATOM 528 O O . GLU A 1 71 ? 4.940 -3.913 7.638 1.00 86.25 71 GLU A O 1
ATOM 533 N N . ASP A 1 72 ? 4.745 -2.785 9.576 1.00 85.38 72 ASP A N 1
ATOM 534 C CA . ASP A 1 72 ? 3.328 -2.481 9.407 1.00 85.38 72 ASP A CA 1
ATOM 535 C C . ASP A 1 72 ? 3.172 -1.284 8.465 1.00 85.38 72 ASP A C 1
ATOM 537 O O . ASP A 1 72 ? 3.712 -0.201 8.697 1.00 85.38 72 ASP A O 1
ATOM 541 N N . VAL A 1 73 ? 2.411 -1.476 7.387 1.00 87.00 73 VAL A N 1
ATOM 542 C CA . VAL A 1 73 ? 2.152 -0.419 6.407 1.00 87.00 73 VAL A CA 1
ATOM 543 C C . VAL A 1 73 ? 0.905 0.357 6.809 1.00 87.00 73 VAL A C 1
ATOM 545 O O . VAL A 1 73 ? -0.217 -0.137 6.689 1.00 87.00 73 VAL A O 1
ATOM 548 N N . GLU A 1 74 ? 1.105 1.606 7.223 1.00 85.69 74 GLU A N 1
ATOM 549 C CA . GLU A 1 74 ? 0.037 2.573 7.474 1.00 85.69 74 GLU A CA 1
ATOM 550 C C . GLU A 1 74 ? 0.032 3.668 6.395 1.00 85.69 74 GLU A C 1
ATOM 552 O O . GLU A 1 74 ? 1.065 4.245 6.056 1.00 85.69 74 GLU A O 1
ATOM 557 N N . GLY A 1 75 ? -1.146 3.988 5.852 1.00 88.38 75 GLY A N 1
ATOM 558 C CA . GLY A 1 75 ? -1.290 5.054 4.857 1.00 88.38 75 GLY A CA 1
ATOM 559 C C . GLY A 1 75 ? -0.784 4.662 3.466 1.00 88.38 75 GLY A C 1
ATOM 560 O O . GLY A 1 75 ? -1.397 3.827 2.807 1.00 88.38 75 GLY A O 1
ATOM 561 N N . GLU A 1 76 ? 0.285 5.302 2.988 1.00 92.00 76 GLU A N 1
ATOM 562 C CA . GLU A 1 76 ? 0.836 5.109 1.637 1.00 92.00 76 GLU A CA 1
ATOM 563 C C . GLU A 1 76 ? 2.319 4.712 1.703 1.00 92.00 76 GLU A C 1
ATOM 565 O O . GLU A 1 76 ? 3.132 5.442 2.270 1.00 92.00 76 GLU A O 1
ATOM 570 N N . LEU A 1 77 ? 2.686 3.611 1.043 1.00 91.31 77 LEU A N 1
ATOM 571 C CA . LEU A 1 77 ? 4.067 3.181 0.824 1.00 91.31 77 LEU A CA 1
ATOM 572 C C . LEU A 1 77 ? 4.367 3.118 -0.677 1.00 91.31 77 LEU A C 1
ATOM 574 O O . LEU A 1 77 ? 3.586 2.573 -1.453 1.00 91.31 77 LEU A O 1
ATOM 578 N N . TRP A 1 78 ? 5.523 3.639 -1.085 1.00 89.75 78 TRP A N 1
ATOM 579 C CA . TRP A 1 78 ? 6.018 3.531 -2.458 1.00 89.75 78 TRP A CA 1
ATOM 580 C C . TRP A 1 78 ? 7.109 2.468 -2.526 1.00 89.75 78 TRP A C 1
ATOM 582 O O . TRP A 1 78 ? 8.180 2.623 -1.941 1.00 89.75 78 TRP A O 1
ATOM 592 N N . LEU A 1 79 ? 6.818 1.379 -3.231 1.00 87.62 79 LEU A N 1
ATOM 593 C CA . LEU A 1 79 ? 7.703 0.235 -3.366 1.00 87.62 79 LEU A CA 1
ATOM 594 C C . LEU A 1 79 ? 8.672 0.439 -4.536 1.00 87.62 79 LEU A C 1
ATOM 596 O O . LEU A 1 79 ? 8.261 0.608 -5.690 1.00 87.62 79 LEU A O 1
ATOM 600 N N . SER A 1 80 ? 9.961 0.350 -4.225 1.00 8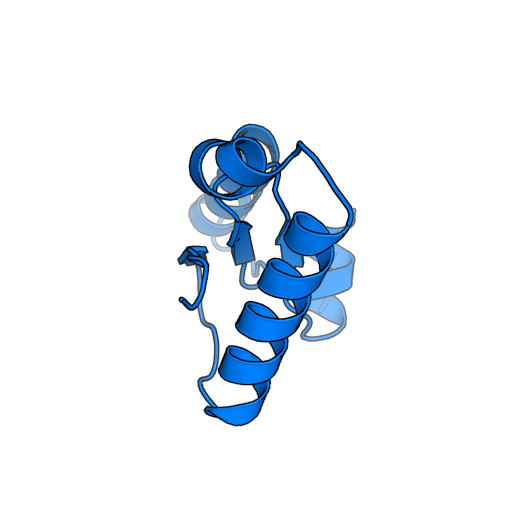2.06 80 SER A N 1
ATOM 601 C CA . SER A 1 80 ? 11.058 0.405 -5.192 1.00 82.06 80 SER A CA 1
ATOM 602 C C . SER A 1 80 ? 11.641 -0.993 -5.424 1.00 82.06 80 SER A C 1
ATOM 604 O O . SER A 1 80 ? 11.586 -1.829 -4.518 1.00 82.06 80 SER A O 1
ATOM 606 N N . PRO A 1 81 ? 12.222 -1.278 -6.604 1.00 72.56 81 PRO A N 1
ATOM 607 C CA . PRO A 1 81 ? 12.918 -2.538 -6.820 1.00 72.56 81 PRO A CA 1
ATOM 608 C C . PRO A 1 81 ? 14.094 -2.703 -5.860 1.00 72.56 81 PRO A C 1
ATOM 610 O O . PRO A 1 81 ? 14.785 -1.739 -5.536 1.00 72.56 81 PRO A O 1
ATOM 613 N N . ILE A 1 82 ? 14.339 -3.950 -5.474 1.00 69.62 82 ILE A N 1
ATOM 614 C CA . ILE A 1 82 ? 15.561 -4.363 -4.785 1.00 69.62 82 ILE A CA 1
ATOM 615 C C . ILE A 1 82 ? 16.560 -4.806 -5.863 1.00 69.62 82 ILE A C 1
ATOM 617 O O . ILE A 1 82 ? 16.179 -5.533 -6.790 1.00 69.62 82 ILE A O 1
ATOM 621 N N . ASP A 1 83 ? 17.794 -4.307 -5.776 1.00 62.69 83 ASP A N 1
ATOM 622 C CA . ASP A 1 83 ? 18.887 -4.611 -6.713 1.00 62.69 83 ASP A CA 1
ATOM 623 C C . ASP A 1 83 ? 19.453 -6.028 -6.551 1.00 62.69 83 ASP A C 1
ATOM 625 O O . ASP A 1 83 ? 19.633 -6.482 -5.396 1.00 62.69 83 ASP A O 1
#

Sequence (83 aa):
MILAAAQAEGRVVVTEDAKDFRPLGLAEMSAGRPYPAFIFTDDETWLRTRSGARAGGRLVTALDALLTSGEDVEGELWLSPID

Radius of gyration: 13.71 Å; chains: 1; bounding box: 35×26×31 Å